Protein AF-A0A1H7NZR3-F1 (afdb_monomer)

Secondary structure (DSSP, 8-state):
---------PPP-----HHHHHHHHHHHHHHHHHHHHHHHHHHHHHHS--HHHHHHHHHHHHHHHTSHHHHHHHHHHHTTTT-BPPPSSTT--TTTTBPPPP-EETTEEHHHHGGGSSEEEESSSPPPGGGTTTEEEEPBPPPPPP---

Foldseek 3Di:
DDDPDDDPDDPPPPCPPVVVVVLCCQQVVVVVVLVVVVVVVVCCLVPPDDPVSVVVVVVVLVVLCVDPVSVCVVVCSVVVQVRFHDAPDPPDDPCHRHDDDWAQWPVGIPVVVCVVVAAEDADPDADDDVCPVGYHYIHGDPGDPDDDD

pLDDT: mean 84.03, std 17.08, range [35.97, 96.56]

Mean predicted aligned error: 9.51 Å

Sequence (149 aa):
MANRAGGPSHPQATDVATWLLDAYHAERHPVGSAVLAMTDHLTGLVLGGSRVRLEINRRIMATLLHTAPGSRRVLGKLSGLEFAYPPSEPGAHPPAGRRAPDGPTDAGRLYEVLRAGTFVLLSDKGVPAPWRNRVRHARPFPAPGPRRR

Structure (mmCIF, N/CA/C/O backbone):
data_AF-A0A1H7NZR3-F1
#
_entry.id   AF-A0A1H7NZR3-F1
#
loop_
_atom_site.group_PDB
_atom_site.id
_atom_site.type_symbol
_atom_site.label_atom_id
_atom_site.label_alt_id
_atom_site.label_comp_id
_atom_site.label_asym_id
_atom_site.label_entity_id
_atom_site.label_seq_id
_atom_site.pdbx_PDB_ins_code
_atom_site.Cartn_x
_atom_site.Cartn_y
_atom_site.Cartn_z
_atom_site.occupancy
_atom_site.B_iso_or_equiv
_atom_site.auth_seq_id
_atom_site.auth_comp_id
_atom_site.auth_asym_id
_atom_site.auth_atom_id
_atom_site.pdbx_PDB_model_num
ATOM 1 N N . MET A 1 1 ? 37.894 -41.401 -19.246 1.00 40.81 1 MET A N 1
ATOM 2 C CA . MET A 1 1 ? 36.427 -41.449 -19.442 1.00 40.81 1 MET A CA 1
ATOM 3 C C . MET A 1 1 ? 35.781 -40.906 -18.167 1.00 40.81 1 MET A C 1
ATOM 5 O O . MET A 1 1 ? 35.676 -41.634 -17.199 1.00 40.81 1 MET A O 1
ATOM 9 N N . ALA A 1 2 ? 35.731 -39.589 -17.952 1.00 39.75 2 ALA A N 1
ATOM 10 C CA . ALA A 1 2 ? 34.760 -38.626 -18.490 1.00 39.75 2 ALA A CA 1
ATOM 11 C C . ALA A 1 2 ? 33.309 -38.950 -18.085 1.00 39.75 2 ALA A C 1
ATOM 13 O O . ALA A 1 2 ? 32.681 -39.784 -18.722 1.00 3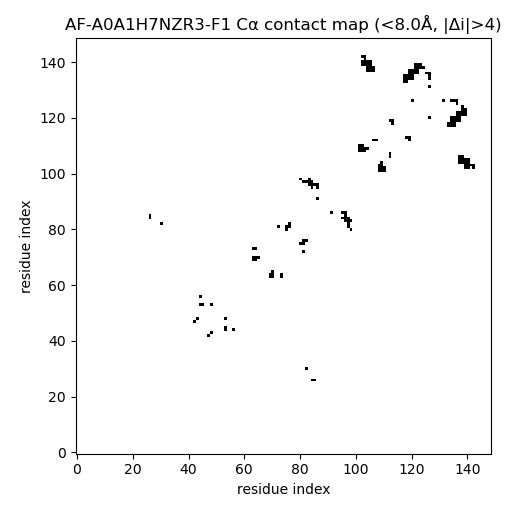9.75 2 ALA A O 1
ATOM 14 N N . ASN A 1 3 ? 32.797 -38.291 -17.037 1.00 40.91 3 ASN A N 1
ATOM 15 C CA . ASN A 1 3 ? 31.705 -37.306 -17.134 1.00 40.91 3 ASN A CA 1
ATOM 16 C C . ASN A 1 3 ? 31.144 -36.997 -15.727 1.00 40.91 3 ASN A C 1
ATOM 18 O O . ASN A 1 3 ? 30.255 -37.687 -15.232 1.00 40.91 3 ASN A O 1
ATOM 22 N N . ARG A 1 4 ? 31.667 -35.955 -15.064 1.00 41.41 4 ARG A N 1
ATOM 23 C CA . ARG A 1 4 ? 31.007 -35.347 -13.900 1.00 41.41 4 ARG A CA 1
ATOM 24 C C . ARG A 1 4 ? 30.127 -34.237 -14.462 1.00 41.41 4 ARG A C 1
ATOM 26 O O . ARG A 1 4 ? 30.608 -33.134 -14.703 1.00 41.41 4 ARG A O 1
ATOM 33 N N . ALA A 1 5 ? 28.879 -34.579 -14.770 1.00 44.78 5 ALA A N 1
ATOM 34 C CA . ALA A 1 5 ? 27.897 -33.633 -15.275 1.00 44.78 5 ALA A CA 1
ATOM 35 C C . ALA A 1 5 ? 27.766 -32.470 -14.282 1.00 44.78 5 ALA A C 1
ATOM 37 O O . ALA A 1 5 ? 27.467 -32.676 -13.103 1.00 44.78 5 ALA A O 1
ATOM 38 N N . GLY A 1 6 ? 28.046 -31.258 -14.763 1.00 39.09 6 GLY A N 1
ATOM 39 C CA . GLY A 1 6 ? 27.788 -30.029 -14.033 1.00 39.09 6 GLY A CA 1
ATOM 40 C C . GLY A 1 6 ? 26.304 -29.948 -13.706 1.00 39.09 6 GLY A C 1
ATOM 41 O O . GLY A 1 6 ? 25.470 -29.863 -14.605 1.00 39.09 6 GLY A O 1
ATOM 42 N N . GLY A 1 7 ? 25.982 -30.000 -12.414 1.00 35.97 7 GLY A N 1
ATOM 43 C CA . GLY A 1 7 ? 24.674 -29.575 -11.934 1.00 35.97 7 GLY A CA 1
ATOM 44 C C . GLY A 1 7 ? 24.444 -28.110 -12.319 1.00 35.97 7 GLY A C 1
ATOM 45 O O . GLY A 1 7 ? 25.422 -27.368 -12.458 1.00 35.97 7 GLY A O 1
ATOM 46 N N . PRO A 1 8 ? 23.186 -27.685 -12.521 1.00 39.00 8 PRO A N 1
ATOM 47 C CA . PRO A 1 8 ? 22.881 -26.317 -12.906 1.00 39.00 8 PRO A CA 1
ATOM 48 C C . PRO A 1 8 ? 23.484 -25.366 -11.874 1.00 39.00 8 PRO A C 1
ATOM 50 O O . PRO A 1 8 ? 23.081 -25.344 -10.711 1.00 39.00 8 PRO A O 1
ATOM 53 N N . SER A 1 9 ? 24.477 -24.600 -12.312 1.00 40.06 9 SER A N 1
ATOM 54 C CA . SER A 1 9 ? 25.041 -23.473 -11.593 1.00 40.06 9 SER A CA 1
ATOM 55 C C . SER A 1 9 ? 23.897 -22.497 -11.349 1.00 40.06 9 SER A C 1
ATOM 57 O O . SER A 1 9 ? 23.518 -21.731 -12.235 1.00 40.06 9 SER A O 1
ATOM 59 N N . HIS A 1 10 ? 23.297 -22.553 -10.158 1.00 40.69 10 HIS A N 1
ATOM 60 C CA . HIS A 1 10 ? 22.448 -21.467 -9.699 1.00 40.69 10 HIS A CA 1
ATOM 61 C C . HIS A 1 10 ? 23.258 -20.174 -9.843 1.00 40.69 10 HIS A C 1
ATOM 63 O O . HIS A 1 10 ? 24.404 -20.138 -9.378 1.00 40.69 10 HIS A O 1
ATOM 69 N N . PRO A 1 11 ? 22.726 -19.142 -10.524 1.00 45.00 11 PRO A N 1
ATOM 70 C CA . PRO A 1 11 ? 23.409 -17.864 -10.606 1.00 45.00 11 PRO A CA 1
ATOM 71 C C . PRO A 1 11 ? 23.693 -17.416 -9.176 1.00 45.00 11 PRO A C 1
ATOM 73 O O . PRO A 1 11 ? 22.782 -17.335 -8.352 1.00 45.00 11 PRO A O 1
ATOM 76 N N . GLN A 1 12 ? 24.981 -17.243 -8.880 1.00 43.12 12 GLN A N 1
ATOM 77 C CA . GLN A 1 12 ? 25.485 -16.889 -7.562 1.00 43.12 12 GLN A CA 1
ATOM 78 C C . GLN A 1 12 ? 24.657 -15.726 -7.018 1.00 43.12 12 GLN A C 1
ATOM 80 O O . GLN A 1 12 ? 24.509 -14.713 -7.705 1.00 43.12 12 GLN A O 1
ATOM 85 N N . ALA A 1 13 ? 24.097 -15.887 -5.816 1.00 48.09 13 ALA A N 1
ATOM 86 C CA . ALA A 1 13 ? 23.452 -14.820 -5.062 1.00 48.09 13 ALA A CA 1
ATOM 87 C C . ALA A 1 13 ? 24.479 -13.696 -4.873 1.00 48.09 13 ALA A C 1
ATOM 89 O O . ALA A 1 13 ? 25.312 -13.725 -3.974 1.00 48.09 13 ALA A O 1
ATOM 90 N N . THR A 1 14 ? 24.502 -12.780 -5.834 1.00 51.56 14 THR A N 1
ATOM 91 C CA . THR A 1 14 ? 25.530 -11.761 -5.967 1.00 51.56 14 THR A CA 1
ATOM 92 C C . THR A 1 14 ? 25.195 -10.686 -4.946 1.00 51.56 14 THR A C 1
ATOM 94 O O . THR A 1 14 ? 24.172 -10.026 -5.099 1.00 51.56 14 THR A O 1
ATOM 97 N N . ASP A 1 15 ? 26.014 -10.589 -3.899 1.00 59.31 15 ASP A N 1
ATOM 98 C CA . ASP A 1 15 ? 26.161 -9.440 -2.998 1.00 59.31 15 ASP A CA 1
ATOM 99 C C . ASP A 1 15 ? 24.858 -8.659 -2.744 1.00 59.31 15 ASP A C 1
ATOM 101 O O . ASP A 1 15 ? 24.626 -7.561 -3.260 1.00 59.31 15 ASP A O 1
ATOM 105 N N . VAL A 1 16 ? 23.937 -9.279 -1.999 1.00 63.59 16 VAL A N 1
ATOM 106 C CA . VAL A 1 16 ? 22.745 -8.576 -1.525 1.00 63.59 16 VAL A CA 1
ATOM 107 C C . VAL A 1 16 ? 23.231 -7.606 -0.463 1.00 63.59 16 VAL A C 1
ATOM 109 O O . VAL A 1 16 ? 23.627 -8.027 0.620 1.00 63.59 16 VAL A O 1
ATOM 112 N N . ALA A 1 17 ? 23.250 -6.318 -0.793 1.00 78.94 17 ALA A N 1
ATOM 113 C CA . ALA A 1 17 ? 23.771 -5.313 0.114 1.00 78.94 17 ALA A CA 1
ATOM 114 C C . ALA A 1 17 ? 23.063 -5.414 1.476 1.00 78.94 17 ALA A C 1
ATOM 116 O O . ALA A 1 17 ? 21.834 -5.383 1.536 1.00 78.94 17 ALA A O 1
ATOM 117 N N . THR A 1 18 ? 23.831 -5.557 2.559 1.00 83.12 18 THR A N 1
ATOM 118 C CA . THR A 1 18 ? 23.323 -5.884 3.906 1.00 83.12 18 THR A CA 1
ATOM 119 C C . THR A 1 18 ? 22.215 -4.937 4.374 1.00 83.12 18 THR A C 1
ATOM 121 O O . THR A 1 18 ? 21.226 -5.380 4.956 1.00 83.12 18 THR A O 1
ATOM 124 N N . TRP A 1 19 ? 22.307 -3.657 3.994 1.00 88.00 19 TRP A N 1
ATOM 125 C CA .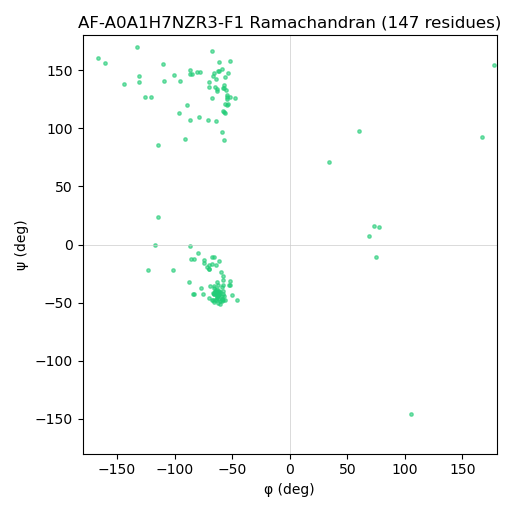 TRP A 1 19 ? 21.301 -2.634 4.293 1.00 88.00 19 TRP A CA 1
ATOM 126 C C . TRP A 1 19 ? 19.899 -2.976 3.764 1.00 88.00 19 TRP A C 1
ATOM 128 O O . TRP A 1 19 ? 18.904 -2.529 4.331 1.00 88.00 19 TRP A O 1
ATOM 138 N N . LEU A 1 20 ? 19.792 -3.774 2.694 1.00 90.50 20 LEU A N 1
ATOM 139 C CA . LEU A 1 20 ? 18.507 -4.203 2.143 1.00 90.50 20 LEU A CA 1
ATOM 140 C C . LEU A 1 20 ? 17.788 -5.166 3.092 1.00 90.50 20 LEU A C 1
ATOM 142 O O . LEU A 1 20 ? 16.563 -5.132 3.193 1.00 90.50 20 LEU A O 1
ATOM 146 N N . LEU A 1 21 ? 18.536 -6.024 3.790 1.00 93.12 21 LEU A N 1
ATOM 147 C CA . LEU A 1 21 ? 17.950 -6.916 4.782 1.00 93.12 21 LEU A CA 1
ATOM 148 C C . LEU A 1 21 ? 17.630 -6.159 6.075 1.00 93.12 21 LEU A C 1
ATOM 150 O O . LEU A 1 21 ? 16.567 -6.382 6.651 1.00 93.12 21 LEU A O 1
ATOM 154 N N . ASP A 1 22 ? 18.475 -5.210 6.478 1.00 91.06 22 ASP A N 1
ATOM 155 C CA . ASP A 1 22 ? 18.188 -4.324 7.616 1.00 91.06 22 ASP A CA 1
ATOM 156 C C . ASP A 1 22 ? 16.895 -3.519 7.393 1.00 91.06 22 ASP A C 1
ATOM 158 O O . ASP A 1 22 ? 16.085 -3.345 8.314 1.00 91.06 22 ASP A O 1
ATOM 162 N N . ALA A 1 23 ? 16.641 -3.105 6.143 1.00 90.25 23 ALA A N 1
ATOM 163 C CA . ALA A 1 23 ? 15.416 -2.414 5.758 1.00 90.25 23 ALA A CA 1
ATOM 164 C C . ALA A 1 23 ? 14.153 -3.234 6.065 1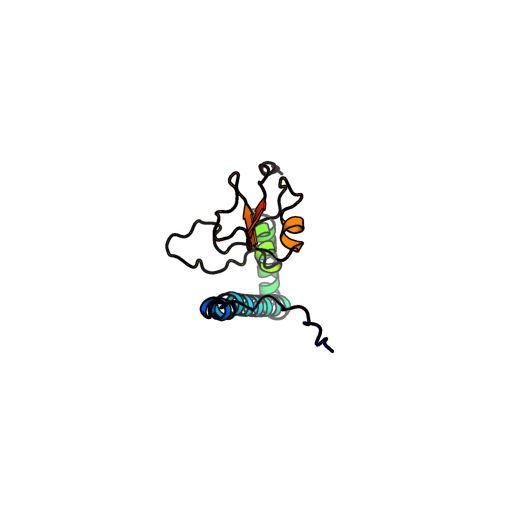.00 90.25 23 ALA A C 1
ATOM 166 O O . ALA A 1 23 ? 13.135 -2.648 6.426 1.00 90.25 23 ALA A O 1
ATOM 167 N N . TYR A 1 24 ? 14.205 -4.573 6.036 1.00 93.12 24 TYR A N 1
ATOM 168 C CA . TYR A 1 24 ? 13.050 -5.398 6.409 1.00 93.12 24 TYR A CA 1
ATOM 169 C C . TYR A 1 24 ? 12.552 -5.066 7.819 1.00 93.12 24 TYR A C 1
ATOM 171 O O . TYR A 1 24 ? 11.353 -4.868 8.018 1.00 93.12 24 TYR A O 1
ATOM 179 N N . HIS A 1 25 ? 13.453 -4.981 8.802 1.00 94.12 25 HIS A N 1
ATOM 180 C CA . HIS A 1 25 ? 13.056 -4.657 10.169 1.00 94.12 25 HIS A CA 1
ATOM 181 C C . HIS A 1 25 ? 12.542 -3.218 10.263 1.00 94.12 25 HIS A C 1
ATOM 183 O O . HIS A 1 25 ? 11.451 -2.995 10.794 1.00 94.12 25 HIS A O 1
ATOM 189 N N . ALA A 1 26 ? 13.285 -2.264 9.693 1.00 92.56 26 ALA A N 1
ATOM 190 C CA . ALA A 1 26 ? 12.923 -0.848 9.706 1.00 92.56 26 ALA A CA 1
ATOM 191 C C . ALA A 1 26 ? 11.549 -0.579 9.060 1.00 92.56 26 ALA A C 1
ATOM 193 O O . ALA A 1 26 ? 10.794 0.267 9.538 1.00 92.56 26 ALA A O 1
ATOM 194 N N . GLU A 1 27 ? 11.191 -1.329 8.017 1.00 93.56 27 GLU A N 1
ATOM 195 C CA . GLU A 1 27 ? 9.906 -1.212 7.326 1.00 93.56 27 GLU A CA 1
ATOM 196 C C . GLU A 1 27 ? 8.778 -1.987 8.021 1.00 93.56 27 GLU A C 1
ATOM 198 O O . GLU A 1 27 ? 7.652 -1.492 8.121 1.00 93.56 27 GLU A O 1
ATOM 203 N N . ARG A 1 28 ? 9.033 -3.216 8.491 1.00 94.44 28 ARG A N 1
ATOM 204 C CA . ARG A 1 28 ? 7.973 -4.115 8.987 1.00 94.44 28 ARG A CA 1
ATOM 205 C C . ARG A 1 28 ? 7.646 -3.930 10.459 1.00 94.44 28 ARG A C 1
ATOM 207 O O . ARG A 1 28 ? 6.483 -4.104 10.828 1.00 94.44 28 ARG A O 1
ATOM 214 N N . HIS A 1 29 ? 8.619 -3.568 11.292 1.00 94.81 29 HIS A N 1
ATOM 215 C CA . HIS A 1 29 ? 8.390 -3.400 12.726 1.00 94.81 29 HIS A CA 1
ATOM 216 C C . HIS A 1 29 ? 7.357 -2.295 13.039 1.00 94.81 29 HIS A C 1
ATOM 218 O O . HIS A 1 29 ? 6.405 -2.578 13.775 1.00 94.81 29 HIS A O 1
ATOM 224 N N . PRO A 1 30 ? 7.425 -1.084 12.440 1.00 93.81 30 PRO A N 1
ATOM 225 C CA . PRO A 1 30 ? 6.412 -0.049 12.668 1.00 93.81 30 PRO A CA 1
ATOM 226 C C . PRO A 1 30 ? 5.010 -0.465 12.206 1.00 93.81 30 PRO A C 1
ATOM 228 O O . PRO A 1 30 ? 4.021 -0.130 12.857 1.00 93.81 30 PRO A O 1
ATOM 231 N N . VAL A 1 31 ? 4.915 -1.230 11.110 1.00 94.06 31 VAL A N 1
ATOM 232 C CA . VAL A 1 31 ? 3.636 -1.769 10.620 1.00 94.06 31 VAL A CA 1
ATOM 233 C C . VAL A 1 31 ? 3.049 -2.750 11.633 1.00 94.06 31 VAL A C 1
ATOM 235 O O . VAL A 1 31 ? 1.883 -2.619 11.997 1.00 94.06 31 VAL A O 1
ATOM 238 N N . GLY A 1 32 ? 3.853 -3.693 12.135 1.00 94.38 32 GLY A N 1
ATOM 239 C CA . GLY A 1 32 ? 3.420 -4.643 13.163 1.00 94.38 32 GLY A CA 1
ATOM 240 C C . GLY A 1 32 ? 2.944 -3.946 14.440 1.00 94.38 32 GLY A C 1
ATOM 241 O O . GLY A 1 32 ? 1.850 -4.229 14.925 1.00 94.38 32 GLY A O 1
ATOM 242 N N . SER A 1 33 ? 3.713 -2.969 14.931 1.00 95.94 33 SER A N 1
ATOM 243 C CA . SER A 1 33 ? 3.340 -2.158 16.097 1.00 95.94 33 SER A CA 1
ATOM 244 C C . SER A 1 33 ? 2.010 -1.417 15.891 1.00 95.94 33 SER A C 1
ATOM 246 O O . SER A 1 33 ? 1.134 -1.460 16.756 1.00 95.94 33 SER A O 1
ATOM 248 N N . ALA A 1 34 ? 1.806 -0.807 14.719 1.00 94.06 34 ALA A N 1
ATOM 249 C CA . ALA A 1 34 ? 0.564 -0.107 14.397 1.00 94.06 34 ALA A CA 1
ATOM 250 C C . ALA A 1 34 ? -0.651 -1.048 14.312 1.00 94.06 34 ALA A C 1
ATOM 252 O O . ALA A 1 34 ? -1.745 -0.677 14.743 1.00 94.06 34 ALA A O 1
ATOM 253 N N . VAL A 1 35 ? -0.475 -2.261 13.778 1.00 95.00 35 VAL A N 1
ATOM 254 C CA . VAL A 1 35 ? -1.537 -3.280 13.708 1.00 95.00 35 VAL A CA 1
ATOM 255 C C . VAL A 1 35 ? -1.931 -3.770 15.103 1.00 95.00 35 VAL A C 1
ATOM 257 O O . VAL A 1 35 ? -3.127 -3.888 15.384 1.00 95.00 35 VAL A O 1
ATOM 260 N N . LEU A 1 36 ? -0.959 -4.001 15.991 1.00 96.56 36 LEU A N 1
ATOM 261 C CA . LEU A 1 36 ? -1.228 -4.380 17.383 1.00 96.56 36 LEU A CA 1
ATOM 262 C C . LEU A 1 36 ? -1.988 -3.272 18.118 1.00 96.56 36 LEU A C 1
ATOM 264 O O . LEU A 1 36 ? -3.080 -3.519 18.620 1.00 96.56 36 LEU A O 1
ATOM 268 N N . ALA A 1 37 ? -1.500 -2.030 18.051 1.00 95.19 37 ALA A N 1
ATOM 269 C CA . ALA A 1 37 ? -2.181 -0.888 18.660 1.00 95.19 37 ALA A CA 1
ATOM 270 C C . ALA A 1 37 ? -3.611 -0.703 18.117 1.00 95.19 37 ALA A C 1
ATOM 272 O O . ALA A 1 37 ? -4.538 -0.398 18.864 1.00 95.19 37 ALA A O 1
ATOM 273 N N . MET A 1 38 ? -3.825 -0.895 16.810 1.00 93.56 38 MET A N 1
ATOM 274 C CA . MET A 1 38 ? -5.167 -0.852 16.220 1.00 93.56 38 MET A CA 1
ATOM 275 C C . MET A 1 38 ? -6.072 -1.953 16.785 1.00 93.56 38 MET A C 1
ATOM 277 O O . MET A 1 38 ? -7.233 -1.687 17.091 1.00 93.56 38 MET A O 1
ATOM 281 N N . THR A 1 39 ? -5.548 -3.167 16.940 1.00 93.12 39 THR A N 1
ATOM 282 C CA . THR A 1 39 ? -6.294 -4.313 17.476 1.00 93.12 39 THR A CA 1
ATOM 283 C C . THR A 1 39 ? -6.665 -4.101 18.942 1.00 93.12 39 THR A C 1
ATOM 285 O O . THR A 1 39 ? -7.818 -4.329 19.312 1.00 93.12 39 THR A O 1
ATOM 288 N N . ASP A 1 40 ? -5.747 -3.575 19.753 1.00 93.38 40 ASP A N 1
ATOM 289 C CA . ASP A 1 40 ? -6.009 -3.217 21.150 1.00 93.38 40 ASP A CA 1
ATOM 290 C C . ASP A 1 40 ? -7.098 -2.144 21.251 1.00 93.38 40 ASP A C 1
ATOM 292 O O . ASP A 1 40 ? -8.038 -2.270 22.039 1.00 93.38 40 ASP A O 1
ATOM 296 N N . HIS A 1 41 ? -7.040 -1.116 20.396 1.00 90.06 41 HIS A N 1
ATOM 297 C CA . HIS A 1 41 ? -8.075 -0.084 20.344 1.00 90.06 41 HIS A CA 1
ATOM 298 C C . HIS A 1 41 ? -9.440 -0.641 19.938 1.00 90.06 41 HIS A C 1
ATOM 300 O O . HIS A 1 41 ? -10.441 -0.285 20.558 1.00 90.06 41 HIS A O 1
ATOM 306 N N . LEU A 1 42 ? -9.504 -1.508 18.923 1.00 89.12 42 LEU A N 1
ATOM 307 C CA . LEU A 1 42 ? -10.753 -2.155 18.507 1.00 89.12 42 LEU A CA 1
ATOM 308 C C . LEU A 1 42 ? -11.302 -3.071 19.607 1.00 89.12 42 LEU A C 1
ATOM 310 O O . LEU A 1 42 ? -12.503 -3.075 19.867 1.00 89.12 42 LEU A O 1
ATOM 314 N N . THR A 1 43 ? -10.429 -3.788 20.308 1.00 89.50 43 THR A N 1
ATOM 315 C CA . THR A 1 43 ? -10.809 -4.637 21.441 1.00 89.50 43 THR A CA 1
ATOM 316 C C . THR A 1 43 ? -11.372 -3.795 22.581 1.00 89.50 43 THR A C 1
ATOM 318 O O . THR A 1 43 ? -12.471 -4.062 23.064 1.00 89.50 43 THR A O 1
ATOM 321 N N . GLY A 1 44 ? -10.690 -2.711 22.957 1.00 86.44 44 GLY A N 1
ATOM 322 C CA . GLY A 1 44 ? -11.177 -1.763 23.959 1.00 86.44 44 GLY A CA 1
ATOM 323 C C . GLY A 1 44 ? -12.465 -1.048 23.538 1.00 86.44 44 GLY A C 1
ATOM 324 O O . GLY A 1 44 ? -13.307 -0.758 24.381 1.00 86.44 44 GLY A O 1
ATOM 325 N N . LEU A 1 45 ? -12.658 -0.801 22.241 1.00 83.69 45 LEU A N 1
ATOM 326 C CA . LEU A 1 45 ? -13.882 -0.222 21.685 1.00 83.69 45 LEU A CA 1
ATOM 327 C C . LEU A 1 45 ? -15.092 -1.148 21.867 1.00 83.69 45 LEU A C 1
ATOM 329 O O . LEU A 1 45 ? -16.185 -0.666 22.165 1.00 83.69 45 LEU A O 1
ATOM 333 N N . VAL A 1 46 ? -14.893 -2.454 21.671 1.00 81.75 46 VAL A N 1
ATOM 334 C CA . VAL A 1 46 ? -15.952 -3.472 21.743 1.00 81.75 46 VAL A CA 1
ATOM 335 C C . VAL A 1 46 ? -16.210 -3.920 23.182 1.00 81.75 46 VAL A C 1
ATOM 337 O O . VAL A 1 46 ? -17.365 -4.070 23.573 1.00 81.75 46 VAL A O 1
ATOM 340 N N . LEU A 1 47 ? -15.151 -4.123 23.969 1.00 82.50 47 LEU A N 1
ATOM 341 C CA . LEU A 1 47 ? -15.224 -4.747 25.294 1.00 82.50 47 LEU A CA 1
ATOM 342 C C . LEU A 1 47 ? -15.169 -3.743 26.454 1.00 82.50 47 LEU A C 1
ATOM 344 O O . LEU A 1 47 ? -15.598 -4.059 27.560 1.00 82.50 47 LEU A O 1
ATOM 348 N N . GLY A 1 48 ? -14.632 -2.541 26.236 1.00 66.38 48 GLY A N 1
ATOM 349 C CA . GLY A 1 48 ? -14.282 -1.605 27.304 1.00 66.38 48 GLY A CA 1
ATOM 350 C C . GLY A 1 48 ? -15.117 -0.328 27.295 1.00 66.38 48 GLY A C 1
ATOM 351 O O . GLY A 1 48 ? -14.684 0.706 26.782 1.00 66.38 48 GLY A O 1
ATOM 352 N N . GLY A 1 49 ? -16.292 -0.331 27.927 1.00 69.50 49 GLY A N 1
ATOM 353 C CA . GLY A 1 49 ? -17.003 0.929 28.138 1.00 69.50 49 GLY A CA 1
ATOM 354 C C . GLY A 1 49 ? -18.364 0.835 28.810 1.00 69.50 49 GLY A C 1
ATOM 355 O O . GLY A 1 49 ? -19.081 -0.154 28.698 1.00 69.50 49 GLY A O 1
ATOM 356 N N . SER A 1 50 ? -18.750 1.930 29.468 1.00 84.19 50 SER A N 1
ATOM 357 C CA . SER A 1 50 ? -20.146 2.178 29.825 1.00 84.19 50 SER A CA 1
ATOM 358 C C . SER A 1 50 ? -21.005 2.278 28.556 1.00 84.19 50 SER A C 1
ATOM 360 O O . SER A 1 50 ? -20.509 2.630 27.481 1.00 84.19 50 SER A O 1
ATOM 362 N N . ARG A 1 51 ? -22.319 2.035 28.674 1.00 83.25 51 ARG A N 1
ATOM 363 C CA . ARG A 1 51 ? -23.268 2.169 27.546 1.00 83.25 51 ARG A CA 1
ATOM 364 C C . ARG A 1 51 ? -23.156 3.527 26.837 1.00 83.25 51 ARG A C 1
ATOM 366 O O . ARG A 1 51 ? -23.271 3.593 25.618 1.00 83.25 51 ARG A O 1
ATOM 373 N N . VAL A 1 52 ? -22.863 4.587 27.593 1.00 85.94 52 VAL A N 1
ATOM 374 C CA . VAL A 1 52 ? -22.656 5.950 27.078 1.00 85.94 52 VAL A CA 1
ATOM 375 C C . VAL A 1 52 ? -21.441 6.025 26.150 1.00 85.94 52 VAL A C 1
ATOM 377 O O . VAL A 1 52 ? -21.532 6.576 25.056 1.00 85.94 52 VAL A O 1
ATOM 380 N N . ARG A 1 53 ? -20.308 5.433 26.543 1.00 84.69 53 ARG A N 1
ATOM 381 C CA . ARG A 1 53 ? -19.080 5.432 25.734 1.00 84.69 53 ARG A CA 1
ATOM 382 C C . ARG A 1 53 ? -19.265 4.658 24.427 1.00 84.69 53 ARG A C 1
ATOM 384 O O . ARG A 1 53 ? -18.803 5.114 23.384 1.00 84.69 53 ARG A O 1
ATOM 391 N N . LEU A 1 54 ? -19.976 3.530 24.466 1.00 86.06 54 LEU A N 1
ATOM 392 C CA . LEU A 1 54 ? -20.292 2.754 23.264 1.00 86.06 54 LEU A CA 1
ATOM 393 C C . LEU A 1 54 ? -21.139 3.562 22.267 1.00 86.06 54 LEU A C 1
ATOM 395 O O . LEU A 1 54 ? -20.861 3.547 21.069 1.00 86.06 54 LEU A O 1
ATOM 399 N N . GLU A 1 55 ? -22.140 4.293 22.757 1.00 88.44 55 GLU A N 1
ATOM 400 C CA . GLU A 1 55 ? -23.001 5.133 21.919 1.00 88.44 55 GLU A CA 1
ATOM 401 C C . GLU A 1 55 ? -22.235 6.308 21.289 1.00 88.44 55 GLU A C 1
ATOM 403 O O . GLU A 1 55 ? -22.369 6.567 20.092 1.00 88.44 55 GLU A O 1
ATOM 408 N N . ILE A 1 56 ? -21.361 6.975 22.052 1.00 89.19 56 ILE A N 1
ATOM 409 C CA . ILE A 1 56 ? -20.484 8.035 21.523 1.00 89.19 56 ILE A CA 1
ATOM 410 C C . ILE A 1 56 ? -19.600 7.488 20.398 1.00 89.19 56 ILE A C 1
ATOM 412 O O . ILE A 1 56 ? -19.537 8.065 19.311 1.00 89.19 56 ILE A O 1
ATOM 416 N N . ASN A 1 57 ? -18.958 6.343 20.631 1.00 88.00 57 ASN A N 1
ATOM 417 C CA . ASN A 1 57 ? -18.090 5.710 19.646 1.00 88.00 57 ASN A CA 1
ATOM 418 C C . ASN A 1 57 ? -18.843 5.329 18.364 1.00 88.00 57 ASN A C 1
ATOM 420 O O . ASN A 1 57 ? -18.332 5.552 17.264 1.00 88.00 57 ASN A O 1
ATOM 424 N N . ARG A 1 58 ? -20.070 4.806 18.491 1.00 87.31 58 ARG A N 1
ATOM 425 C CA . ARG A 1 58 ? -20.942 4.510 17.345 1.00 87.31 58 ARG A CA 1
ATOM 426 C C . ARG A 1 58 ? -21.212 5.751 16.505 1.00 87.31 58 ARG A C 1
ATOM 428 O O . ARG A 1 58 ? -21.051 5.692 15.288 1.00 87.31 58 ARG A O 1
ATOM 435 N N . ARG A 1 59 ? -21.566 6.872 17.137 1.00 91.69 59 ARG A N 1
ATOM 436 C CA . ARG A 1 59 ? -21.828 8.139 16.434 1.00 91.69 59 ARG A CA 1
ATOM 437 C C . ARG A 1 59 ? -20.587 8.664 15.722 1.00 91.69 59 ARG A C 1
ATOM 439 O O . ARG A 1 59 ? -20.681 9.043 14.561 1.00 91.69 59 ARG A O 1
ATOM 446 N N . ILE A 1 60 ? -19.424 8.631 16.374 1.00 90.38 60 ILE A N 1
ATOM 447 C CA . ILE A 1 60 ? -18.159 9.063 15.758 1.00 90.38 60 ILE A CA 1
ATOM 448 C C . ILE A 1 60 ? -17.838 8.205 14.529 1.00 90.38 60 ILE A C 1
ATOM 450 O O . ILE A 1 60 ? -17.547 8.747 13.462 1.00 90.38 60 ILE A O 1
ATOM 454 N N . MET A 1 61 ? -17.924 6.877 14.653 1.00 89.69 61 MET A N 1
ATOM 455 C CA . MET A 1 61 ? -17.663 5.973 13.530 1.00 89.69 61 MET A CA 1
ATOM 456 C C . MET A 1 61 ? -18.669 6.169 12.395 1.00 89.69 61 MET A C 1
ATOM 458 O O . MET A 1 61 ? -18.262 6.216 11.236 1.00 89.69 61 MET A O 1
ATOM 462 N N . ALA A 1 62 ? -19.953 6.356 12.707 1.00 91.69 62 ALA A N 1
ATOM 463 C CA . ALA A 1 62 ? -20.972 6.661 11.707 1.00 91.69 62 ALA A CA 1
ATOM 464 C C . ALA A 1 62 ? -20.640 7.951 10.938 1.00 91.69 62 ALA A C 1
ATOM 466 O O . ALA A 1 62 ? -20.641 7.940 9.708 1.00 91.69 62 ALA A O 1
ATOM 467 N N . THR A 1 63 ? -20.265 9.028 11.634 1.00 92.19 63 THR A N 1
ATOM 468 C CA . THR A 1 63 ? -19.872 10.301 11.007 1.00 92.19 63 THR A CA 1
ATOM 469 C C . THR A 1 63 ? -18.628 10.153 10.128 1.00 92.19 63 THR A C 1
ATOM 471 O O . THR A 1 63 ? -18.599 10.664 9.008 1.00 92.19 63 THR A O 1
ATOM 474 N N . LEU A 1 64 ? -17.606 9.426 10.593 1.00 91.25 64 LEU A N 1
ATOM 475 C CA . LEU A 1 64 ? -16.390 9.180 9.808 1.00 91.25 64 LEU A CA 1
ATOM 476 C C . LEU A 1 64 ? -16.694 8.401 8.525 1.00 91.25 64 LEU A C 1
ATOM 478 O O . LEU A 1 64 ? -16.208 8.765 7.453 1.00 91.25 64 LEU A O 1
ATOM 482 N N . LEU A 1 65 ? -17.520 7.360 8.625 1.00 92.88 65 LEU A N 1
ATOM 483 C CA . LEU A 1 65 ? -17.905 6.521 7.492 1.00 92.88 65 LEU A CA 1
ATOM 484 C C . LEU A 1 65 ? -18.865 7.224 6.522 1.00 92.88 65 LEU A C 1
ATOM 486 O O . LEU A 1 65 ? -18.942 6.827 5.363 1.00 92.88 65 LEU A O 1
ATOM 490 N N . HIS A 1 66 ? -19.554 8.284 6.950 1.00 94.19 66 HIS A N 1
ATOM 491 C CA . HIS A 1 66 ? -20.482 9.032 6.099 1.00 94.19 66 HIS A CA 1
ATOM 492 C C . HIS A 1 66 ? -19.786 9.932 5.064 1.00 94.19 66 HIS A C 1
ATOM 494 O O . HIS A 1 66 ? -20.416 10.406 4.123 1.00 94.19 66 HIS A O 1
ATOM 500 N N . THR A 1 67 ? -18.478 10.166 5.203 1.00 95.00 67 THR A N 1
ATOM 501 C CA . THR A 1 67 ? -17.706 10.986 4.259 1.00 95.00 67 THR A CA 1
ATOM 502 C C . THR A 1 67 ? -16.763 10.118 3.432 1.00 95.00 67 THR A C 1
ATOM 504 O O . THR A 1 67 ? -16.124 9.207 3.958 1.00 95.00 67 THR A O 1
ATOM 507 N N . ALA A 1 68 ? -16.606 10.412 2.137 1.00 91.25 68 ALA A N 1
ATOM 508 C CA . ALA A 1 68 ? -15.677 9.662 1.287 1.00 91.25 68 ALA A CA 1
ATOM 509 C C . ALA A 1 68 ? -14.215 9.695 1.800 1.00 91.25 68 ALA A C 1
ATOM 511 O O . ALA A 1 68 ? -13.580 8.637 1.829 1.00 91.25 68 ALA A O 1
ATOM 512 N N . PRO A 1 69 ? -13.663 10.837 2.271 1.00 91.44 69 PRO A N 1
ATOM 513 C CA . PRO A 1 69 ? -12.320 10.869 2.852 1.00 91.44 69 PRO A CA 1
ATOM 514 C C . PRO A 1 69 ? -12.212 10.078 4.161 1.00 91.44 69 PRO A C 1
ATOM 516 O O . PRO A 1 69 ? -11.235 9.352 4.356 1.00 91.44 69 PRO A O 1
ATOM 519 N N . GLY A 1 70 ? -13.215 10.183 5.041 1.00 92.25 70 GLY A N 1
ATOM 520 C CA . GLY A 1 70 ? -13.236 9.467 6.316 1.00 92.25 70 GLY A CA 1
ATOM 521 C C . GLY A 1 70 ? -13.351 7.958 6.117 1.00 92.25 70 GLY A C 1
ATOM 522 O O . GLY A 1 70 ? -12.515 7.209 6.623 1.00 92.25 70 GLY A O 1
ATOM 523 N N . SER A 1 71 ? -14.286 7.516 5.273 1.00 92.38 71 SER A N 1
ATOM 524 C CA . SER A 1 71 ? -14.415 6.115 4.870 1.00 92.38 71 SER A CA 1
ATOM 525 C C . SER A 1 71 ? -13.126 5.593 4.237 1.00 92.38 71 SER A C 1
ATOM 527 O O . SER A 1 71 ? -12.684 4.497 4.578 1.00 92.38 71 SER A O 1
ATOM 529 N N . ARG A 1 72 ? -12.483 6.360 3.346 1.00 90.62 72 ARG A N 1
ATOM 530 C CA . ARG A 1 72 ? -11.218 5.950 2.714 1.00 90.62 72 ARG A CA 1
ATOM 531 C C . ARG A 1 72 ? -10.103 5.760 3.737 1.00 90.62 72 ARG A C 1
ATOM 533 O O . ARG A 1 72 ? -9.332 4.816 3.604 1.00 90.62 72 ARG A O 1
ATOM 540 N N . ARG A 1 73 ? -10.018 6.627 4.746 1.00 89.19 73 ARG A N 1
ATOM 541 C CA . ARG A 1 73 ? -9.004 6.527 5.802 1.00 89.19 73 ARG A CA 1
ATOM 542 C C . ARG A 1 73 ? -9.265 5.336 6.720 1.00 89.19 73 ARG A C 1
ATOM 544 O O . ARG A 1 73 ? -8.359 4.551 6.960 1.00 89.19 73 ARG A O 1
ATOM 551 N N . VAL A 1 74 ? -10.504 5.141 7.173 1.00 91.19 74 VAL A N 1
ATOM 552 C CA . VAL A 1 74 ? -10.863 3.989 8.021 1.00 91.19 74 VAL A CA 1
ATOM 553 C C . VAL A 1 74 ? -10.605 2.671 7.287 1.00 91.19 74 VAL A C 1
ATOM 555 O O . VAL A 1 74 ? -9.887 1.812 7.795 1.00 91.19 74 VAL A O 1
ATOM 558 N N . LEU A 1 75 ? -11.122 2.532 6.064 1.00 92.38 75 LEU A N 1
ATOM 559 C CA . LEU A 1 75 ? -10.922 1.328 5.256 1.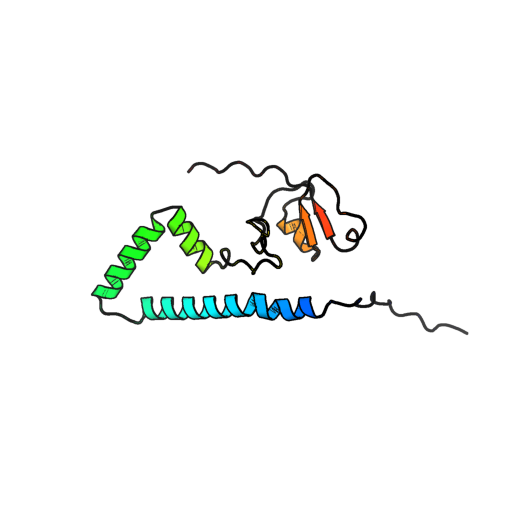00 92.38 75 LEU A CA 1
ATOM 560 C C . LEU A 1 75 ? -9.454 1.137 4.860 1.00 92.38 75 LEU A C 1
ATOM 562 O O . LEU A 1 75 ? -8.974 0.008 4.830 1.00 92.38 75 LEU A O 1
ATOM 566 N N . GLY A 1 76 ? -8.726 2.222 4.588 1.00 91.88 76 GLY A N 1
ATOM 567 C CA . GLY A 1 76 ? -7.298 2.191 4.273 1.00 91.88 76 GLY A CA 1
ATOM 568 C C . GLY A 1 76 ? -6.454 1.647 5.424 1.00 91.88 76 GLY A C 1
ATOM 569 O O . GLY A 1 76 ? -5.595 0.797 5.188 1.00 91.88 76 GLY A O 1
ATOM 570 N N . LYS A 1 77 ? -6.739 2.064 6.664 1.00 90.44 77 LYS A N 1
ATOM 571 C CA . LYS A 1 77 ? -6.090 1.511 7.863 1.00 90.44 77 LYS A CA 1
ATOM 572 C C . LYS A 1 77 ? -6.439 0.046 8.083 1.00 90.44 77 LYS A C 1
ATOM 574 O O . LYS A 1 77 ? -5.538 -0.768 8.245 1.00 90.44 77 LYS A O 1
ATOM 579 N N . LEU A 1 78 ? -7.729 -0.295 8.043 1.00 91.75 78 LEU A N 1
ATOM 580 C CA . LEU A 1 78 ? -8.195 -1.663 8.299 1.00 91.75 78 LEU A CA 1
ATOM 581 C C . LEU A 1 78 ? -7.677 -2.667 7.261 1.00 91.75 78 LEU A C 1
ATOM 583 O O . LEU A 1 78 ? -7.318 -3.784 7.611 1.00 91.75 78 LEU A O 1
ATOM 587 N N . SER A 1 79 ? -7.609 -2.265 5.991 1.00 91.19 79 SER A N 1
ATOM 588 C CA . SER A 1 79 ? -7.062 -3.098 4.909 1.00 91.19 79 SER A CA 1
ATOM 589 C C . SER A 1 79 ? -5.532 -3.104 4.842 1.00 91.19 79 SER A C 1
ATOM 591 O O . SER A 1 79 ? -4.961 -3.828 4.029 1.00 91.19 79 SER A O 1
ATOM 593 N N . GLY A 1 80 ? -4.858 -2.264 5.634 1.00 91.19 80 GLY A N 1
ATOM 594 C CA . GLY A 1 80 ? -3.412 -2.059 5.566 1.00 91.19 80 GLY A CA 1
ATOM 595 C C . GLY A 1 80 ? -2.922 -1.352 4.294 1.00 91.19 80 GLY A C 1
ATOM 596 O O . GLY A 1 80 ? -1.719 -1.236 4.081 1.00 91.19 80 GLY A O 1
ATOM 597 N N . LEU A 1 81 ? -3.820 -0.850 3.441 1.00 91.25 81 LEU A N 1
ATOM 598 C CA . LEU A 1 81 ? -3.452 -0.161 2.199 1.00 91.25 81 LEU A CA 1
ATOM 599 C C . LEU A 1 81 ? -2.905 1.254 2.425 1.00 91.25 81 LEU A C 1
ATOM 601 O O . LEU A 1 81 ? -2.318 1.828 1.510 1.00 91.25 81 LEU A O 1
ATOM 605 N N . GLU A 1 82 ? -3.116 1.830 3.610 1.00 88.25 82 GLU A N 1
ATOM 606 C CA . GLU A 1 82 ? -2.602 3.160 3.956 1.00 88.25 82 GLU A CA 1
ATOM 607 C C . GLU A 1 82 ? -1.141 3.140 4.446 1.00 88.25 82 GLU A C 1
ATOM 609 O O . GLU A 1 82 ? -0.516 4.198 4.519 1.00 88.25 82 GLU A O 1
ATOM 614 N N . PHE A 1 83 ? -0.567 1.968 4.749 1.00 91.12 83 PHE A N 1
ATOM 615 C CA . PHE A 1 83 ? 0.830 1.888 5.179 1.00 91.12 83 PHE A CA 1
ATOM 616 C C . PHE A 1 83 ? 1.785 2.324 4.061 1.00 91.12 83 PHE A C 1
ATOM 618 O O . PHE A 1 83 ? 1.649 1.933 2.900 1.00 91.12 83 PHE A O 1
ATOM 625 N N . ALA A 1 84 ? 2.767 3.136 4.442 1.00 92.50 84 ALA A N 1
ATOM 626 C CA . ALA A 1 84 ? 3.838 3.604 3.581 1.00 92.50 84 ALA A CA 1
ATOM 627 C C . ALA A 1 84 ? 5.171 3.388 4.294 1.00 92.50 84 ALA A C 1
ATOM 629 O O . ALA A 1 84 ? 5.266 3.606 5.505 1.00 92.50 84 ALA A O 1
ATOM 630 N N . TYR A 1 85 ? 6.183 2.965 3.548 1.00 91.81 85 TYR A N 1
ATOM 631 C CA . TYR A 1 85 ? 7.533 2.819 4.070 1.00 91.81 85 TYR A CA 1
ATOM 632 C C . TYR A 1 85 ? 8.249 4.170 4.118 1.00 91.81 85 TYR A C 1
ATOM 634 O O . TYR A 1 85 ? 7.966 5.038 3.284 1.00 91.81 85 TYR A O 1
ATOM 642 N N . PRO A 1 86 ? 9.155 4.373 5.090 1.00 87.06 86 PRO A N 1
ATOM 643 C CA . PRO A 1 86 ? 9.982 5.566 5.126 1.00 87.06 86 PRO A CA 1
ATOM 644 C C . PRO A 1 86 ? 10.741 5.725 3.800 1.00 87.06 86 PRO A C 1
ATOM 646 O O . PRO A 1 86 ? 11.309 4.748 3.307 1.00 87.06 86 PRO A O 1
ATOM 649 N N . PRO A 1 87 ? 10.751 6.920 3.189 1.00 83.94 87 PRO A N 1
ATOM 650 C CA . PRO A 1 87 ? 11.570 7.153 2.011 1.00 83.94 87 PRO A CA 1
ATOM 651 C C . PRO A 1 87 ? 13.052 7.022 2.372 1.00 83.94 87 PRO A C 1
ATOM 653 O O . PRO A 1 87 ? 13.478 7.462 3.438 1.00 83.94 87 PRO A O 1
ATOM 656 N N . SER A 1 88 ? 13.839 6.451 1.462 1.00 79.38 88 SER A N 1
ATOM 657 C CA . SER A 1 88 ? 15.281 6.272 1.651 1.00 79.38 88 SER A CA 1
ATOM 658 C C . SER A 1 88 ? 16.066 7.585 1.602 1.00 79.38 88 SER A C 1
ATOM 660 O O . SER A 1 88 ? 17.174 7.638 2.123 1.00 79.38 88 SER A O 1
ATOM 662 N N . GLU A 1 89 ? 15.507 8.639 0.990 1.00 84.81 89 GLU A N 1
ATOM 663 C CA . GLU A 1 89 ? 16.178 9.930 0.824 1.00 84.81 89 GLU A CA 1
ATOM 664 C C . GLU A 1 89 ? 15.314 11.130 1.248 1.00 84.81 89 GLU A C 1
ATOM 666 O O . GLU A 1 89 ? 14.095 11.140 1.019 1.00 84.81 89 GLU A O 1
ATOM 671 N N . PRO A 1 90 ? 15.932 12.185 1.817 1.00 85.25 90 PRO A N 1
ATOM 672 C CA . PRO A 1 90 ? 15.273 13.468 2.028 1.00 85.25 90 PRO A CA 1
ATOM 673 C C . PRO A 1 90 ? 14.760 14.053 0.705 1.00 85.25 90 PRO A C 1
ATOM 675 O O . PRO A 1 90 ? 15.470 14.079 -0.294 1.00 85.25 90 PRO A O 1
ATOM 678 N N . GLY A 1 91 ? 13.520 14.548 0.692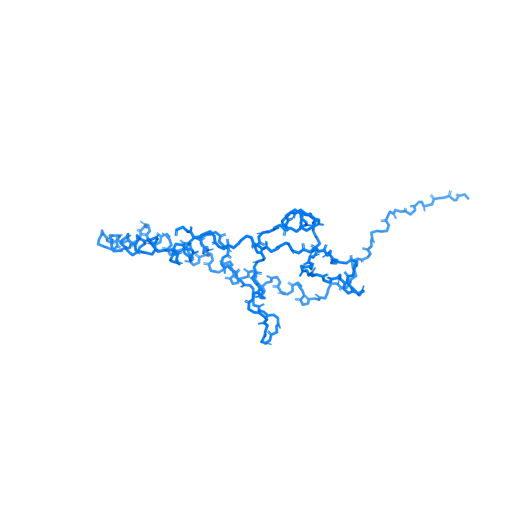 1.00 89.56 91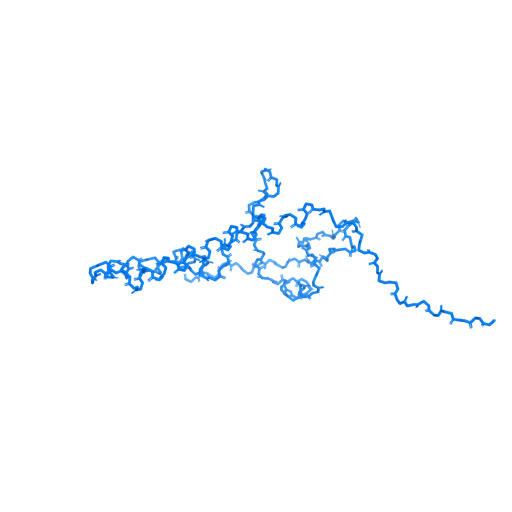 GLY A N 1
ATOM 679 C CA . GLY A 1 91 ? 12.922 15.136 -0.514 1.00 89.56 91 GLY A CA 1
ATOM 680 C C . GLY A 1 91 ? 12.422 14.120 -1.547 1.00 89.56 91 GLY A C 1
ATOM 681 O O . GLY A 1 91 ? 12.140 14.501 -2.684 1.00 89.56 91 GLY A O 1
ATOM 682 N N . ALA A 1 92 ? 12.280 12.844 -1.171 1.00 89.81 92 ALA A N 1
ATOM 683 C CA . ALA A 1 92 ? 11.697 11.829 -2.041 1.00 89.81 92 ALA A CA 1
ATOM 684 C C . ALA A 1 92 ? 10.313 12.234 -2.581 1.00 89.81 92 ALA A C 1
ATOM 686 O O . ALA A 1 92 ? 9.516 12.903 -1.918 1.00 89.81 92 ALA A O 1
ATOM 687 N N . HIS A 1 93 ? 10.017 11.785 -3.804 1.00 90.31 93 HIS A N 1
ATOM 688 C CA . HIS A 1 93 ? 8.759 12.081 -4.486 1.00 90.31 93 HIS A CA 1
ATOM 689 C C . HIS A 1 93 ? 7.549 11.626 -3.630 1.00 90.31 93 HIS A C 1
ATOM 691 O O . HIS A 1 93 ? 7.617 10.560 -3.020 1.00 90.31 93 HIS A O 1
ATOM 697 N N . PRO A 1 94 ? 6.401 12.337 -3.618 1.00 89.94 94 PRO A N 1
ATOM 698 C CA . PRO A 1 94 ? 5.274 12.044 -2.714 1.00 89.94 94 PRO A CA 1
ATOM 699 C C . PRO A 1 94 ? 4.711 10.598 -2.648 1.00 89.94 94 PRO A C 1
ATOM 701 O O . PRO A 1 94 ? 4.200 10.219 -1.592 1.00 89.94 94 PRO A O 1
ATOM 704 N N . PRO A 1 95 ? 4.723 9.773 -3.716 1.00 90.25 95 PRO A N 1
ATOM 705 C CA . PRO A 1 95 ? 4.329 8.368 -3.676 1.00 90.25 95 PRO A CA 1
ATOM 706 C C . PRO A 1 95 ? 5.469 7.410 -3.293 1.00 90.25 95 PRO A C 1
ATOM 708 O O . PRO A 1 95 ? 5.220 6.209 -3.217 1.00 90.25 95 PRO A O 1
ATOM 711 N N . ALA A 1 96 ? 6.695 7.886 -3.062 1.00 92.56 96 ALA A N 1
ATOM 712 C CA . ALA A 1 96 ? 7.788 7.039 -2.592 1.00 92.56 96 ALA A CA 1
ATOM 713 C C . ALA A 1 96 ? 7.402 6.354 -1.271 1.00 92.56 96 ALA A C 1
ATOM 715 O O . ALA A 1 96 ? 6.761 6.954 -0.407 1.00 92.56 96 ALA A O 1
ATOM 716 N N . GLY A 1 97 ? 7.723 5.064 -1.156 1.00 91.81 97 GLY A N 1
ATOM 717 C CA . GLY A 1 97 ? 7.333 4.229 -0.018 1.00 91.81 97 GLY A CA 1
ATOM 718 C C . GLY A 1 97 ? 5.858 3.804 0.003 1.00 91.81 97 GLY A C 1
ATOM 719 O O . GLY A 1 97 ? 5.495 2.923 0.780 1.00 91.81 97 GLY A O 1
ATOM 720 N N . ARG A 1 98 ? 4.988 4.364 -0.850 1.00 92.56 98 ARG A N 1
ATOM 721 C CA . ARG A 1 98 ? 3.591 3.921 -0.971 1.00 92.56 98 ARG A CA 1
ATOM 722 C C . ARG A 1 98 ? 3.465 2.775 -1.963 1.00 92.56 98 ARG A C 1
ATOM 724 O O . ARG A 1 98 ? 4.169 2.703 -2.968 1.00 92.56 98 ARG A O 1
ATOM 731 N N . ARG A 1 99 ? 2.479 1.911 -1.728 1.00 90.75 99 ARG A N 1
ATOM 732 C CA . ARG A 1 99 ? 2.108 0.865 -2.682 1.00 90.75 99 ARG A CA 1
ATOM 733 C C . ARG A 1 99 ? 1.598 1.480 -3.989 1.00 90.75 99 ARG A C 1
ATOM 735 O O . ARG A 1 99 ? 0.726 2.350 -3.972 1.00 90.75 99 ARG A O 1
ATOM 742 N N . ALA A 1 100 ? 2.074 0.964 -5.119 1.00 92.38 100 ALA A N 1
ATOM 743 C CA . ALA A 1 100 ? 1.528 1.314 -6.424 1.00 92.38 100 ALA A CA 1
ATOM 744 C C . ALA A 1 100 ? 0.090 0.763 -6.573 1.00 92.38 100 ALA A C 1
ATOM 746 O O . ALA A 1 100 ? -0.134 -0.441 -6.363 1.00 92.38 100 ALA A O 1
ATOM 747 N N . PRO A 1 101 ? -0.904 1.610 -6.905 1.00 91.50 101 PRO A N 1
ATOM 748 C CA . PRO A 1 101 ? -2.248 1.136 -7.204 1.00 91.50 101 PRO A CA 1
ATOM 749 C C . PRO A 1 101 ? -2.234 0.295 -8.482 1.00 91.50 101 PRO A C 1
ATOM 751 O O . PRO A 1 101 ? -1.445 0.547 -9.390 1.00 91.50 101 PRO A O 1
ATOM 754 N N . ASP A 1 102 ? -3.114 -0.701 -8.551 1.00 93.94 102 ASP A N 1
ATOM 755 C CA . ASP A 1 102 ? -3.271 -1.481 -9.775 1.00 93.94 102 ASP A CA 1
ATOM 756 C C . ASP A 1 102 ? -3.854 -0.622 -10.902 1.00 93.94 102 ASP A C 1
ATOM 758 O O . ASP A 1 102 ? -4.707 0.240 -10.669 1.00 93.94 102 ASP A O 1
ATOM 762 N N . GLY A 1 103 ? -3.416 -0.880 -12.128 1.00 92.81 103 GLY A N 1
ATOM 763 C CA . GLY A 1 103 ? -3.810 -0.101 -13.293 1.00 92.81 103 GLY A CA 1
ATOM 764 C C . GLY A 1 103 ? -3.445 -0.795 -14.603 1.00 92.81 103 GLY A C 1
ATOM 765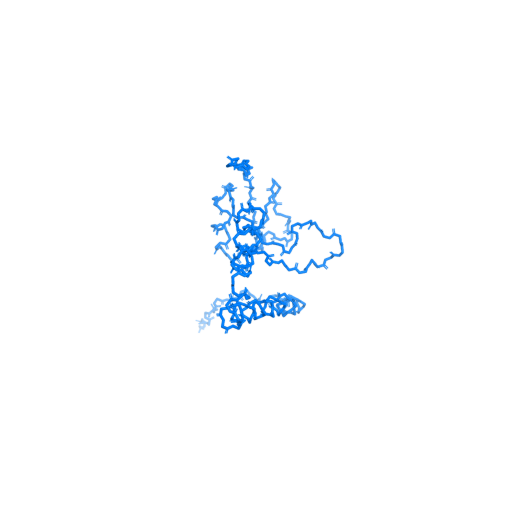 O O . GLY A 1 103 ? -2.611 -1.704 -14.602 1.00 92.81 103 GLY A O 1
ATOM 766 N N . PRO A 1 104 ? -4.090 -0.402 -15.713 1.00 94.81 104 PRO A N 1
ATOM 767 C CA . PRO A 1 104 ? -3.801 -0.955 -17.027 1.00 94.81 104 PRO A CA 1
ATOM 768 C C . PRO A 1 104 ? -2.423 -0.504 -17.533 1.00 94.81 104 PRO A C 1
ATOM 770 O O . PRO A 1 104 ? -2.039 0.660 -17.395 1.00 94.81 104 PRO A O 1
ATOM 773 N N . THR A 1 105 ? -1.700 -1.426 -18.155 1.00 94.94 105 THR A N 1
ATOM 774 C CA . THR A 1 105 ? -0.426 -1.216 -18.844 1.00 94.94 105 THR A CA 1
ATOM 775 C C . THR A 1 105 ? -0.461 -1.882 -20.219 1.00 94.94 105 THR A C 1
ATOM 777 O O . THR A 1 105 ? -1.366 -2.659 -20.530 1.00 94.94 105 THR A O 1
ATOM 780 N N . ASP A 1 106 ? 0.541 -1.604 -21.045 1.00 94.56 106 ASP A N 1
ATOM 781 C CA . ASP A 1 106 ? 0.769 -2.283 -22.328 1.00 94.56 106 ASP A CA 1
ATOM 782 C C . ASP A 1 106 ? 1.029 -3.798 -22.212 1.00 94.56 106 ASP A C 1
ATOM 784 O O . ASP A 1 106 ? 0.936 -4.518 -23.203 1.00 94.56 106 ASP A O 1
ATOM 788 N N . ALA A 1 107 ? 1.310 -4.288 -21.005 1.00 93.19 107 ALA A N 1
ATOM 789 C CA . ALA A 1 107 ? 1.594 -5.686 -20.698 1.00 93.19 107 ALA A CA 1
ATOM 790 C C . ALA A 1 107 ? 0.528 -6.337 -19.789 1.00 93.19 107 ALA A C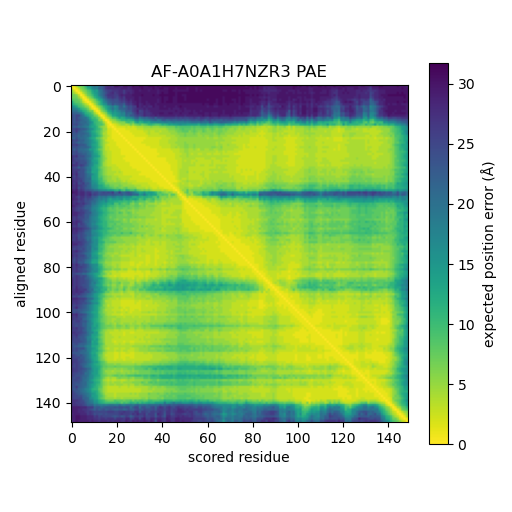 1
ATOM 792 O O . ALA A 1 107 ? 0.829 -7.310 -19.095 1.00 93.19 107 ALA A O 1
ATOM 793 N N . GLY A 1 108 ? -0.700 -5.804 -19.770 1.00 93.38 108 GLY A N 1
ATOM 794 C CA . GLY A 1 108 ? -1.809 -6.290 -18.938 1.00 93.38 108 GLY A CA 1
ATOM 795 C C . GLY A 1 108 ? -2.093 -5.369 -17.753 1.00 93.38 108 GLY A C 1
ATOM 796 O O . GLY A 1 108 ? -1.973 -4.152 -17.859 1.00 93.38 108 GLY A O 1
ATOM 797 N N . ARG A 1 109 ? -2.508 -5.913 -16.608 1.00 95.06 109 ARG A N 1
ATOM 798 C CA . ARG A 1 109 ? -2.620 -5.119 -15.368 1.00 95.06 109 ARG A CA 1
ATOM 799 C C . ARG A 1 109 ? -1.288 -5.103 -14.627 1.00 95.06 109 ARG A C 1
ATOM 801 O O . ARG A 1 109 ? -0.582 -6.110 -14.603 1.00 95.06 109 ARG A O 1
ATOM 808 N N . LEU A 1 110 ? -0.965 -4.010 -13.934 1.00 95.25 110 LEU A N 1
ATOM 809 C CA . LEU A 1 110 ? 0.262 -3.912 -13.129 1.00 95.25 110 LEU A CA 1
ATOM 810 C C . LEU A 1 110 ? 0.434 -5.118 -12.191 1.00 95.25 110 LEU A C 1
ATOM 812 O O . LEU A 1 110 ? 1.531 -5.671 -12.084 1.00 95.25 110 LEU A O 1
ATOM 816 N N . TYR A 1 111 ? -0.637 -5.555 -11.526 1.00 95.56 111 TYR A N 1
ATOM 817 C CA . TYR A 1 111 ? -0.552 -6.694 -10.606 1.00 95.56 111 TYR A CA 1
ATOM 818 C C . TYR A 1 111 ? -0.335 -8.035 -11.304 1.00 95.56 111 TYR A C 1
ATOM 820 O O . TYR A 1 111 ? 0.170 -8.951 -10.665 1.00 95.56 111 TYR A O 1
ATOM 828 N N . GLU A 1 112 ? -0.657 -8.166 -12.589 1.00 95.75 112 GLU A N 1
ATOM 829 C CA . GLU A 1 112 ? -0.310 -9.349 -13.385 1.00 95.75 112 GLU A CA 1
ATOM 830 C C . GLU A 1 112 ? 1.177 -9.330 -13.740 1.00 95.75 112 GLU A C 1
ATOM 832 O O . GLU A 1 112 ? 1.862 -10.338 -13.570 1.00 95.75 112 GLU A O 1
ATOM 837 N N . VAL A 1 113 ? 1.706 -8.164 -14.126 1.00 95.56 113 VAL A N 1
ATOM 838 C CA . VAL A 1 113 ? 3.136 -7.983 -14.425 1.00 95.56 113 VAL A CA 1
ATOM 839 C C . VAL A 1 113 ? 4.005 -8.295 -13.200 1.00 95.56 113 VAL A C 1
ATOM 841 O O . VAL A 1 113 ? 5.033 -8.966 -13.330 1.00 95.56 113 VAL A O 1
ATOM 844 N N . LEU A 1 114 ? 3.576 -7.863 -12.008 1.00 96.25 114 LEU A N 1
ATOM 845 C CA . LEU A 1 114 ? 4.286 -8.084 -10.741 1.00 96.25 114 LEU A CA 1
ATOM 846 C C . LEU A 1 114 ? 4.321 -9.555 -10.288 1.00 96.25 114 LEU A C 1
ATOM 848 O O . LEU A 1 114 ? 5.169 -9.904 -9.467 1.00 96.25 114 LEU A O 1
ATOM 852 N N . ARG A 1 115 ? 3.475 -10.446 -10.833 1.00 95.56 115 ARG A N 1
ATOM 853 C CA . ARG A 1 115 ? 3.513 -11.890 -10.500 1.00 95.56 115 ARG A CA 1
ATOM 854 C C . ARG A 1 115 ? 4.809 -12.573 -10.924 1.00 95.56 115 ARG A C 1
ATOM 856 O O . ARG A 1 115 ? 5.124 -13.633 -10.399 1.00 95.56 115 ARG A O 1
ATOM 863 N N . ALA A 1 116 ? 5.571 -11.959 -11.829 1.00 92.69 116 ALA A N 1
ATOM 864 C CA . ALA A 1 116 ? 6.896 -12.434 -12.214 1.00 92.69 116 ALA A CA 1
ATOM 865 C C . ALA A 1 116 ? 7.932 -12.353 -11.072 1.00 92.69 116 ALA A C 1
ATOM 867 O O . ALA A 1 116 ? 9.028 -12.883 -11.223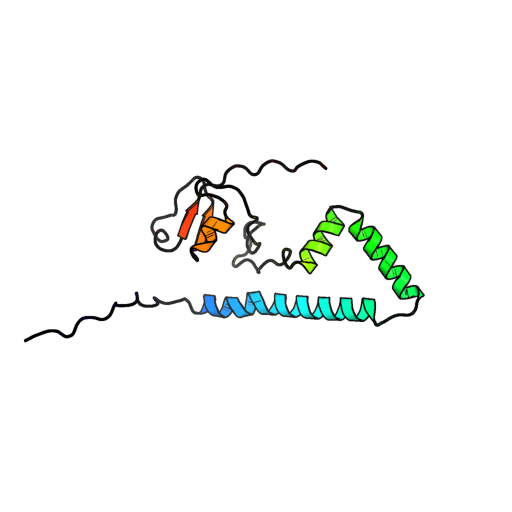 1.00 92.69 116 ALA A O 1
ATOM 868 N N . GLY A 1 117 ? 7.624 -11.678 -9.954 1.00 93.50 117 GLY A N 1
ATOM 869 C CA . GLY A 1 117 ? 8.544 -11.548 -8.817 1.00 93.50 117 GLY A CA 1
ATOM 870 C C . GLY A 1 117 ? 9.712 -10.588 -9.066 1.00 93.50 117 GLY A C 1
ATOM 871 O O . GLY A 1 117 ? 10.697 -10.608 -8.337 1.00 93.50 117 GLY A O 1
ATOM 872 N N . THR A 1 118 ? 9.614 -9.744 -10.094 1.00 93.69 118 THR A N 1
ATOM 873 C CA . THR A 1 118 ? 10.633 -8.756 -10.474 1.00 93.69 118 THR A CA 1
ATOM 874 C C . THR A 1 118 ? 10.160 -7.338 -10.184 1.00 93.69 118 THR A C 1
ATOM 876 O O . THR A 1 118 ? 8.961 -7.055 -10.242 1.00 93.69 118 THR A O 1
ATOM 879 N N . PHE A 1 119 ? 11.097 -6.412 -9.994 1.00 95.31 119 PHE A N 1
ATOM 880 C CA . PHE A 1 119 ? 10.779 -4.985 -9.960 1.00 95.31 119 PHE A CA 1
ATOM 881 C C . PHE A 1 119 ? 10.187 -4.521 -11.296 1.00 95.31 119 PHE A C 1
ATOM 883 O O . PHE A 1 119 ? 10.535 -5.054 -12.350 1.00 95.31 119 PHE A O 1
ATOM 890 N N . VAL A 1 120 ? 9.308 -3.517 -11.258 1.00 96.12 120 VAL A N 1
ATOM 891 C CA . VAL A 1 120 ? 8.664 -2.953 -12.452 1.00 96.12 120 VAL A CA 1
ATOM 892 C C . VAL A 1 120 ? 8.883 -1.446 -12.491 1.00 96.12 120 VAL A C 1
ATOM 894 O O . VAL A 1 120 ? 8.558 -0.742 -11.537 1.00 96.12 120 VAL A O 1
ATOM 897 N N . LEU A 1 121 ? 9.401 -0.953 -13.612 1.00 95.75 121 LEU A N 1
ATOM 898 C CA . LEU A 1 121 ? 9.471 0.465 -13.935 1.00 95.75 121 LEU A CA 1
ATOM 899 C C . LEU A 1 121 ? 8.271 0.840 -14.808 1.00 95.75 121 LEU A C 1
ATOM 901 O O . LEU A 1 121 ? 8.187 0.413 -15.962 1.00 95.75 121 LEU A O 1
ATOM 905 N N . LEU A 1 122 ? 7.380 1.667 -14.260 1.00 94.56 122 LEU A N 1
ATOM 906 C CA . LEU A 1 122 ? 6.289 2.293 -15.002 1.00 94.56 122 LEU A CA 1
ATOM 907 C C . LEU A 1 122 ? 6.776 3.591 -15.641 1.00 94.56 122 LEU A C 1
ATOM 909 O O . LEU A 1 122 ? 7.009 4.578 -14.945 1.00 94.56 122 LEU A O 1
ATOM 913 N N . SER A 1 123 ? 6.965 3.589 -16.959 1.00 93.06 123 SER A N 1
ATOM 914 C CA . SER A 1 123 ? 7.458 4.760 -17.689 1.00 93.06 123 SER A CA 1
ATOM 915 C C . SER A 1 123 ? 7.145 4.661 -19.181 1.00 93.06 123 SER A C 1
ATOM 917 O O . SER A 1 123 ? 7.035 3.563 -19.717 1.00 93.06 123 SER A O 1
ATOM 919 N N . ASP A 1 124 ? 7.072 5.794 -19.879 1.00 92.19 124 ASP A N 1
ATOM 920 C CA . ASP A 1 124 ? 7.110 5.812 -21.349 1.00 92.19 124 ASP A CA 1
ATOM 921 C C . ASP A 1 124 ? 8.500 5.446 -21.900 1.00 92.19 124 ASP A C 1
ATOM 923 O O . ASP A 1 124 ? 8.639 5.089 -23.068 1.00 92.19 124 ASP A O 1
ATOM 927 N N . LYS A 1 125 ? 9.542 5.527 -21.063 1.00 91.81 125 LYS A N 1
ATOM 928 C CA . LYS A 1 125 ? 10.926 5.197 -21.418 1.00 91.81 125 LYS A CA 1
ATOM 929 C C . LYS A 1 125 ? 11.290 3.808 -20.898 1.00 91.81 125 LYS A C 1
ATOM 931 O O . LYS A 1 125 ? 10.858 3.412 -19.821 1.00 91.81 125 LYS A O 1
ATOM 936 N N . GLY A 1 126 ? 12.127 3.085 -21.638 1.00 91.62 126 GLY A N 1
ATOM 937 C CA . GLY A 1 126 ? 12.605 1.764 -21.225 1.00 91.62 126 GLY A CA 1
ATOM 938 C C . GLY A 1 126 ? 13.523 1.793 -19.994 1.00 91.62 126 GLY A C 1
ATOM 939 O O . GLY A 1 126 ? 14.054 2.834 -19.606 1.00 91.62 126 GLY A O 1
ATOM 940 N N . VAL A 1 127 ? 13.753 0.617 -19.406 1.00 94.38 127 VAL A N 1
ATOM 941 C CA . VAL A 1 127 ? 14.661 0.433 -18.259 1.00 94.38 127 VAL A CA 1
ATOM 942 C C . VAL A 1 127 ? 16.112 0.780 -18.645 1.00 94.38 127 VAL A C 1
ATOM 944 O O . VAL A 1 127 ? 16.598 0.288 -19.670 1.00 94.38 127 VAL A O 1
ATOM 947 N N . PRO A 1 128 ? 16.839 1.586 -17.844 1.00 94.38 128 PRO A N 1
ATOM 948 C CA . PRO A 1 128 ? 18.244 1.890 -18.110 1.00 94.38 128 PRO A CA 1
ATOM 949 C C . PRO A 1 128 ? 19.135 0.640 -18.058 1.00 94.38 128 PRO A C 1
ATOM 951 O O . PRO A 1 128 ? 18.875 -0.297 -17.303 1.00 94.38 128 PRO A O 1
ATOM 954 N N . ALA A 1 129 ? 20.217 0.639 -18.846 1.00 93.38 129 ALA A N 1
ATOM 955 C CA . ALA A 1 129 ? 21.097 -0.517 -19.055 1.00 93.38 129 ALA A CA 1
ATOM 956 C C . ALA A 1 129 ? 21.513 -1.302 -17.786 1.00 93.38 129 ALA A C 1
ATOM 958 O O . ALA A 1 129 ? 21.348 -2.523 -17.813 1.00 93.38 129 ALA A O 1
ATOM 959 N N . PRO A 1 130 ? 21.965 -0.678 -16.674 1.00 93.94 130 PRO A N 1
ATOM 960 C CA . PRO A 1 130 ? 22.455 -1.426 -15.507 1.00 93.94 130 PRO A CA 1
ATOM 961 C C . PRO A 1 130 ? 21.378 -2.228 -14.751 1.00 93.94 130 PRO A C 1
ATOM 963 O O . PRO A 1 130 ? 21.713 -3.041 -13.886 1.00 93.94 130 PRO A O 1
ATOM 966 N N . TRP A 1 131 ? 20.092 -2.024 -15.060 1.00 94.50 131 TRP A N 1
ATOM 967 C CA . TRP A 1 131 ? 18.976 -2.677 -14.365 1.00 94.50 131 TRP A CA 1
ATOM 968 C C . TRP A 1 131 ? 18.127 -3.590 -15.253 1.00 94.50 131 TRP A C 1
ATOM 970 O O . TRP A 1 131 ? 17.191 -4.212 -14.752 1.00 94.50 131 TRP A O 1
ATOM 980 N N . ARG A 1 132 ? 18.443 -3.724 -16.549 1.00 93.25 132 ARG A N 1
ATOM 981 C CA . ARG A 1 132 ? 17.633 -4.502 -17.513 1.00 93.25 132 ARG A CA 1
ATOM 982 C C . ARG A 1 132 ? 17.473 -5.981 -17.149 1.00 93.25 132 ARG A C 1
ATOM 984 O O . ARG A 1 132 ? 16.517 -6.608 -17.585 1.00 93.25 132 ARG A O 1
ATOM 991 N N . ASN A 1 133 ? 18.391 -6.528 -16.356 1.00 92.62 133 ASN A N 1
ATOM 992 C CA . ASN A 1 133 ? 18.353 -7.910 -15.877 1.00 92.62 133 ASN A CA 1
ATOM 993 C C . ASN A 1 133 ? 17.517 -8.111 -14.598 1.00 92.62 133 ASN A C 1
ATOM 995 O O . ASN A 1 133 ? 17.253 -9.251 -14.231 1.00 92.62 133 ASN A O 1
ATOM 999 N N . ARG A 1 134 ? 17.131 -7.034 -13.900 1.00 91.44 134 ARG A N 1
ATOM 1000 C CA . ARG A 1 134 ? 16.449 -7.088 -12.590 1.00 91.44 134 ARG A CA 1
ATOM 1001 C C . ARG A 1 134 ? 15.104 -6.362 -12.566 1.00 91.44 134 ARG A C 1
ATOM 1003 O O . ARG A 1 134 ? 14.267 -6.652 -11.712 1.00 91.44 134 ARG A O 1
ATOM 1010 N N . VAL A 1 135 ? 14.894 -5.426 -13.490 1.00 96.31 135 VAL A N 1
ATOM 1011 C CA . VAL A 1 135 ? 13.703 -4.578 -13.567 1.00 96.31 135 VAL A CA 1
ATOM 1012 C C . VAL A 1 135 ? 13.014 -4.797 -14.910 1.00 96.31 135 VAL A C 1
ATOM 1014 O O . VAL A 1 135 ? 13.628 -4.651 -15.967 1.00 96.31 135 VAL A O 1
ATOM 1017 N N . ARG A 1 136 ? 11.720 -5.113 -14.873 1.00 95.06 136 ARG A N 1
ATOM 1018 C CA . ARG A 1 136 ? 10.856 -5.156 -16.055 1.00 95.06 136 ARG A CA 1
ATOM 1019 C C . ARG A 1 136 ? 10.310 -3.769 -16.354 1.00 95.06 136 ARG A C 1
ATOM 1021 O O . ARG A 1 136 ? 10.046 -2.975 -15.458 1.00 95.06 136 ARG A O 1
ATOM 1028 N N . HIS A 1 137 ? 10.125 -3.487 -17.631 1.00 95.81 137 HIS A N 1
ATOM 1029 C CA . HIS A 1 137 ? 9.474 -2.270 -18.095 1.00 95.81 137 HIS A CA 1
ATOM 1030 C C . HIS A 1 137 ? 7.994 -2.552 -18.357 1.00 95.81 137 HIS A C 1
ATOM 1032 O O . HIS A 1 137 ? 7.661 -3.626 -18.856 1.00 95.81 137 HIS A O 1
ATOM 1038 N N . ALA A 1 138 ? 7.127 -1.606 -18.015 1.00 95.31 138 ALA A N 1
ATOM 1039 C CA . ALA A 1 138 ? 5.746 -1.583 -18.476 1.00 95.31 138 ALA A CA 1
ATOM 1040 C C . ALA A 1 138 ? 5.328 -0.130 -18.702 1.00 95.31 138 ALA A C 1
ATOM 1042 O O . ALA A 1 138 ? 5.636 0.751 -17.891 1.00 95.31 138 ALA A O 1
ATOM 1043 N N . ARG A 1 139 ? 4.613 0.134 -19.790 1.00 94.69 139 ARG A N 1
ATOM 1044 C CA . ARG A 1 139 ? 4.078 1.463 -20.066 1.00 94.69 139 ARG A CA 1
ATOM 1045 C C . ARG A 1 139 ? 2.693 1.585 -19.433 1.00 94.69 139 ARG A C 1
ATOM 1047 O O . ARG A 1 139 ? 1.806 0.807 -19.785 1.00 94.69 139 ARG A O 1
ATOM 1054 N N . PRO A 1 140 ? 2.466 2.532 -18.508 1.00 91.88 140 PRO A N 1
ATOM 1055 C CA . PRO A 1 140 ? 1.138 2.734 -17.950 1.00 91.88 140 PRO A CA 1
ATOM 1056 C C . PRO A 1 140 ? 0.214 3.339 -19.010 1.00 91.88 140 PRO A C 1
ATOM 1058 O O . PRO A 1 140 ? 0.579 4.300 -19.689 1.00 91.88 140 PRO A O 1
ATOM 1061 N N . PHE A 1 141 ? -1.006 2.821 -19.120 1.00 86.44 141 PHE A N 1
ATOM 1062 C CA . PHE A 1 141 ? -2.071 3.570 -19.776 1.00 86.44 141 PHE A CA 1
ATOM 1063 C C . PHE A 1 141 ? -2.597 4.634 -18.808 1.00 86.44 141 PHE A C 1
ATOM 1065 O O . PHE A 1 141 ? -2.575 4.418 -17.590 1.00 86.44 141 PHE A O 1
ATOM 1072 N N . PRO A 1 142 ? -3.066 5.792 -19.306 1.00 73.31 142 PRO A N 1
ATOM 1073 C CA . PRO A 1 142 ? -3.665 6.798 -18.444 1.00 73.31 142 PRO A CA 1
ATOM 1074 C C . PRO A 1 142 ? -4.794 6.153 -17.639 1.00 73.31 142 PRO A C 1
ATOM 1076 O O . PRO A 1 142 ? -5.678 5.495 -18.195 1.00 73.31 142 PRO A O 1
ATOM 1079 N N . ALA A 1 143 ? -4.741 6.313 -16.316 1.00 62.19 143 ALA A N 1
ATOM 1080 C CA . ALA A 1 143 ? -5.808 5.829 -15.459 1.00 62.19 143 ALA A CA 1
ATOM 1081 C C . ALA A 1 143 ? -7.124 6.475 -15.923 1.00 62.19 143 ALA A C 1
ATOM 1083 O O . ALA A 1 143 ? -7.139 7.687 -16.171 1.00 62.19 143 ALA A O 1
ATOM 1084 N N . PRO A 1 144 ? -8.230 5.717 -16.045 1.00 55.38 144 PRO A N 1
ATOM 1085 C CA . PRO A 1 144 ? -9.525 6.339 -16.259 1.00 55.38 144 PRO A CA 1
ATOM 1086 C C . PRO A 1 144 ? -9.735 7.361 -15.136 1.00 55.38 144 PRO A C 1
ATOM 1088 O O . PRO A 1 144 ? -9.514 7.046 -13.964 1.00 55.38 144 PRO A O 1
ATOM 1091 N N . GLY A 1 145 ? -10.087 8.596 -15.507 1.00 48.75 145 GLY A N 1
ATOM 1092 C CA . GLY A 1 145 ? -10.269 9.692 -14.556 1.00 48.75 145 GLY A CA 1
ATOM 1093 C C . GLY A 1 145 ? -11.210 9.301 -13.409 1.00 48.75 145 GLY A C 1
ATOM 1094 O O . GLY A 1 145 ? -12.007 8.365 -13.554 1.00 48.75 145 GLY A O 1
ATOM 1095 N N . PRO A 1 146 ? -11.133 9.982 -12.252 1.00 51.53 146 PRO A N 1
ATOM 1096 C CA . PRO A 1 146 ? -11.953 9.632 -11.101 1.00 51.53 146 PRO A CA 1
ATOM 1097 C C . PRO A 1 146 ? -13.427 9.594 -11.512 1.00 51.53 146 PRO A C 1
ATOM 1099 O O . PRO A 1 146 ? -13.973 10.589 -11.992 1.00 51.53 146 PRO A O 1
ATOM 1102 N N . ARG A 1 147 ? -14.077 8.437 -11.334 1.00 47.41 147 ARG A N 1
ATOM 1103 C CA . ARG A 1 147 ? -15.529 8.334 -11.501 1.00 47.41 147 ARG A CA 1
ATOM 1104 C C . ARG A 1 147 ? -16.156 9.213 -10.424 1.00 47.41 147 ARG A C 1
ATOM 1106 O O . ARG A 1 147 ? -16.113 8.851 -9.250 1.00 47.41 147 ARG A O 1
ATOM 1113 N N . ARG A 1 148 ? -16.691 10.373 -10.817 1.00 40.25 148 ARG A N 1
ATOM 1114 C CA . ARG A 1 148 ? -17.569 11.170 -9.954 1.00 40.25 148 ARG A CA 1
ATOM 1115 C C . ARG A 1 148 ? -18.736 10.258 -9.557 1.00 40.25 148 ARG A C 1
ATOM 1117 O O . ARG A 1 148 ? -19.458 9.788 -10.433 1.00 40.25 148 ARG A O 1
ATOM 1124 N N . ARG A 1 149 ? -18.821 9.926 -8.271 1.00 42.88 149 ARG A N 1
ATOM 1125 C CA . ARG A 1 149 ? -20.021 9.375 -7.638 1.00 42.88 149 ARG A CA 1
ATOM 1126 C C . ARG A 1 149 ? -20.748 10.516 -6.957 1.00 42.88 149 ARG A C 1
ATOM 1128 O O . ARG A 1 149 ? -20.032 11.405 -6.442 1.00 42.88 149 ARG A O 1
#

Nearest PDB structures (foldseek):
  6brd-assembly3_C  TM=8.473E-01  e=1.984E-05  Streptomyces venezuelae ATCC 10712

InterPro domains:
  IPR036188 FAD/NAD(P)-binding domain superfamily [G3DSA:3.50.50.60] (9-85)

Radius of gyration: 22.88 Å; Cα contacts (8 Å, |Δi|>4): 96; chains: 1; bounding box: 60×57×52 Å

Organism: NCBI:txid46177

Solvent-accessible surface area (backbone atoms only — not comparable to full-atom values): 9276 Å² total; per-residue (Å²): 135,88,81,85,77,80,68,84,76,69,80,71,87,70,79,74,59,66,66,63,62,54,41,51,53,72,50,46,50,61,51,52,53,52,53,50,54,50,50,53,51,52,48,39,63,76,74,57,66,57,76,66,54,47,51,52,50,50,53,53,51,51,58,36,54,72,33,72,71,40,31,50,50,55,51,21,57,76,70,54,70,63,60,59,40,81,59,94,50,91,86,56,62,92,64,55,44,43,77,80,77,77,46,55,33,83,72,46,41,47,67,62,56,45,69,75,78,47,50,74,45,78,36,97,62,77,63,58,81,96,39,53,92,59,36,44,67,38,37,66,49,81,72,81,71,83,79,86,124